Protein AF-A0A7J9GIR0-F1 (afdb_monomer_lite)

Foldseek 3Di:
DVVVVLVVVLVVVVLCCCCVVQVQPSVRWDWDADPVGFIFTPDDPRLPVQCPWGKEWEDDDNDIDMDIDSHDDDDDYDYDQDADDPDHLVVVLVVCLVVDDPVLNCVLVPQDDSSSSSVSSD

Radius of gyration: 18.82 Å; chains: 1; bounding box: 41×34×47 Å

pLDDT: mean 93.86, std 5.73, range [67.12, 98.5]

Structure (mmCIF, N/CA/C/O backbone):
data_AF-A0A7J9GIR0-F1
#
_entry.id   AF-A0A7J9GIR0-F1
#
loop_
_atom_site.group_PDB
_atom_site.id
_atom_site.type_symbol
_atom_site.label_atom_id
_atom_site.label_alt_id
_atom_site.label_comp_id
_atom_site.label_asym_id
_atom_site.label_entity_id
_atom_site.label_seq_id
_atom_site.pdbx_PDB_ins_code
_atom_site.Cartn_x
_atom_site.Cartn_y
_atom_site.Cartn_z
_atom_site.occupancy
_atom_site.B_iso_or_equiv
_atom_site.auth_seq_id
_atom_site.auth_comp_id
_atom_site.auth_asym_id
_atom_site.auth_atom_id
_atom_site.pdbx_PDB_model_num
ATOM 1 N N . MET A 1 1 ? 4.321 -16.537 9.470 1.00 82.06 1 MET A N 1
ATOM 2 C CA . MET A 1 1 ? 4.408 -17.108 8.102 1.00 82.06 1 MET A CA 1
ATOM 3 C C . MET A 1 1 ? 3.673 -16.220 7.105 1.00 82.06 1 MET A C 1
ATOM 5 O O . MET A 1 1 ? 4.241 -15.949 6.056 1.00 82.06 1 MET A O 1
ATOM 9 N N . GLU A 1 2 ? 2.493 -15.703 7.462 1.00 93.06 2 GLU A N 1
ATOM 10 C CA . GLU A 1 2 ? 1.711 -14.793 6.609 1.00 93.06 2 GLU A CA 1
ATOM 11 C C . GLU A 1 2 ? 2.419 -13.475 6.258 1.00 93.06 2 GLU A C 1
ATOM 13 O O . GLU A 1 2 ? 2.456 -13.121 5.086 1.00 93.06 2 GLU A O 1
ATOM 18 N N . ASP A 1 3 ? 3.111 -12.809 7.193 1.00 93.19 3 ASP A N 1
ATOM 19 C CA . ASP A 1 3 ? 3.854 -11.574 6.855 1.00 93.19 3 ASP A CA 1
ATOM 20 C C . ASP A 1 3 ? 4.937 -11.792 5.798 1.00 93.19 3 ASP A C 1
ATOM 22 O O . ASP A 1 3 ? 5.136 -10.966 4.913 1.00 93.19 3 ASP A O 1
ATOM 26 N N . ARG A 1 4 ? 5.612 -12.948 5.838 1.00 96.06 4 ARG A N 1
ATOM 27 C CA . ARG A 1 4 ? 6.613 -13.305 4.823 1.00 96.06 4 ARG A CA 1
ATOM 28 C C . ARG A 1 4 ? 5.970 -13.501 3.452 1.00 96.06 4 ARG A C 1
ATOM 30 O O . ARG A 1 4 ? 6.585 -13.144 2.453 1.00 96.06 4 ARG A O 1
ATOM 37 N N . LYS A 1 5 ? 4.753 -14.057 3.402 1.00 97.38 5 LYS A N 1
ATOM 38 C CA . LYS A 1 5 ? 3.989 -14.189 2.155 1.00 97.38 5 LYS A CA 1
ATOM 39 C C . LYS A 1 5 ? 3.569 -12.817 1.641 1.00 97.38 5 LYS A C 1
ATOM 41 O O . LYS A 1 5 ? 3.834 -12.529 0.482 1.00 97.38 5 LYS A O 1
ATOM 46 N N . ARG A 1 6 ? 3.006 -11.951 2.491 1.00 96.75 6 ARG A N 1
ATOM 47 C CA . ARG A 1 6 ? 2.614 -10.583 2.107 1.00 96.75 6 ARG A CA 1
ATOM 48 C C . ARG A 1 6 ? 3.797 -9.765 1.596 1.00 96.75 6 ARG A C 1
ATOM 50 O O . ARG A 1 6 ? 3.695 -9.149 0.541 1.00 96.75 6 ARG A O 1
ATOM 57 N N . ALA A 1 7 ? 4.941 -9.831 2.275 1.00 95.94 7 ALA A N 1
ATOM 58 C CA . ALA A 1 7 ? 6.165 -9.168 1.832 1.00 95.94 7 ALA A CA 1
ATOM 59 C C . ALA A 1 7 ? 6.659 -9.699 0.473 1.00 95.94 7 ALA A C 1
ATOM 61 O O . ALA A 1 7 ? 7.048 -8.914 -0.390 1.00 95.94 7 ALA A O 1
ATOM 62 N N . LEU A 1 8 ? 6.608 -11.019 0.255 1.00 97.69 8 LEU A N 1
ATOM 63 C CA . LEU A 1 8 ? 6.968 -11.621 -1.031 1.00 97.69 8 LEU A CA 1
ATOM 64 C C . LEU A 1 8 ? 5.995 -11.212 -2.143 1.00 97.69 8 LEU A C 1
ATOM 66 O O . LEU A 1 8 ? 6.435 -10.812 -3.213 1.00 97.69 8 LEU A O 1
ATOM 70 N N . VAL A 1 9 ? 4.686 -11.276 -1.897 1.00 98.12 9 VAL A N 1
ATOM 71 C CA . VAL A 1 9 ? 3.662 -10.862 -2.868 1.00 98.12 9 VAL A CA 1
ATOM 72 C C . VAL A 1 9 ? 3.797 -9.374 -3.189 1.00 98.12 9 VAL A C 1
ATOM 74 O O . VAL A 1 9 ? 3.735 -9.007 -4.355 1.00 98.12 9 VAL A O 1
ATOM 77 N N . SER A 1 10 ? 4.075 -8.526 -2.196 1.00 97.56 10 SER A N 1
ATOM 78 C CA . SER A 1 10 ? 4.350 -7.099 -2.402 1.00 97.56 10 SER A CA 1
ATOM 79 C C . SER A 1 10 ? 5.535 -6.884 -3.342 1.00 97.56 10 SER A C 1
ATOM 81 O O . SER A 1 10 ? 5.458 -6.047 -4.238 1.00 97.56 10 SER A O 1
ATOM 83 N N . LEU A 1 11 ? 6.611 -7.662 -3.189 1.00 97.62 11 LEU A N 1
ATOM 84 C CA . LEU A 1 11 ? 7.751 -7.620 -4.103 1.00 97.62 11 LEU A CA 1
ATOM 85 C C . LEU A 1 11 ? 7.351 -8.069 -5.515 1.00 97.62 11 LEU A C 1
ATOM 87 O O . LEU A 1 11 ? 7.633 -7.367 -6.480 1.00 97.62 11 LEU A O 1
ATOM 91 N N . LEU A 1 12 ? 6.661 -9.206 -5.638 1.00 98.31 12 LEU A N 1
ATOM 92 C CA . LEU A 1 12 ? 6.227 -9.738 -6.933 1.00 98.31 12 LEU A CA 1
ATOM 93 C C . LEU A 1 12 ? 5.309 -8.759 -7.674 1.00 98.31 12 LEU A C 1
ATOM 95 O O . LEU A 1 12 ? 5.490 -8.560 -8.870 1.00 98.31 12 LEU A O 1
ATOM 99 N N . LEU A 1 13 ? 4.380 -8.102 -6.976 1.00 98.44 13 LEU A N 1
ATOM 100 C CA . LEU A 1 13 ? 3.503 -7.088 -7.563 1.00 98.44 13 LEU A CA 1
ATOM 101 C C . LEU A 1 13 ? 4.287 -5.903 -8.125 1.00 98.44 13 LEU A C 1
ATOM 103 O O . LEU A 1 13 ? 3.963 -5.436 -9.210 1.00 98.44 13 LEU A O 1
ATOM 107 N N . GLN A 1 14 ? 5.332 -5.445 -7.434 1.00 98.12 14 GLN A N 1
ATOM 108 C CA . GLN A 1 14 ? 6.164 -4.343 -7.922 1.00 98.12 14 GLN A CA 1
ATOM 109 C C . GLN A 1 14 ? 6.906 -4.717 -9.210 1.00 98.12 14 GLN A C 1
ATOM 111 O O . GLN A 1 14 ? 6.876 -3.959 -10.176 1.00 98.12 14 GLN A O 1
ATOM 116 N N . TYR A 1 15 ? 7.534 -5.896 -9.253 1.00 98.00 15 TYR A N 1
ATOM 117 C CA . TYR A 1 15 ? 8.234 -6.363 -10.455 1.00 98.00 15 TYR A CA 1
ATOM 118 C C . TYR A 1 15 ? 7.266 -6.616 -11.615 1.00 98.00 15 TYR A C 1
ATOM 120 O O . TYR A 1 15 ? 7.547 -6.211 -12.739 1.00 98.00 15 TYR A O 1
ATOM 128 N N . THR A 1 16 ? 6.118 -7.246 -11.353 1.00 98.38 16 THR A N 1
ATOM 129 C CA . THR A 1 16 ? 5.089 -7.487 -12.373 1.00 98.38 16 THR A CA 1
ATOM 130 C C . THR A 1 16 ? 4.524 -6.180 -12.910 1.00 98.38 16 THR A C 1
ATOM 132 O O . THR A 1 16 ? 4.445 -6.022 -14.118 1.00 98.38 16 THR A O 1
ATOM 135 N N . LEU A 1 17 ? 4.205 -5.210 -12.049 1.00 97.50 17 LEU A N 1
ATOM 136 C CA . LEU A 1 17 ? 3.735 -3.893 -12.478 1.00 97.50 17 LEU A CA 1
ATOM 137 C C . LEU A 1 17 ? 4.737 -3.224 -13.428 1.00 97.50 17 LEU A C 1
ATOM 139 O O . LEU A 1 17 ? 4.356 -2.755 -14.496 1.00 97.50 17 LEU A O 1
ATOM 143 N N . VAL A 1 18 ? 6.013 -3.181 -13.040 1.00 95.56 18 VAL A N 1
ATOM 144 C CA . VAL A 1 18 ? 7.068 -2.564 -13.853 1.00 95.56 18 VAL A CA 1
ATOM 145 C C . VAL A 1 18 ? 7.219 -3.288 -15.192 1.00 95.56 18 VAL A C 1
ATOM 147 O O . VAL A 1 18 ? 7.315 -2.634 -16.228 1.00 95.56 18 VAL A O 1
ATOM 150 N N . HIS A 1 19 ? 7.204 -4.621 -15.188 1.00 95.62 19 HIS A N 1
ATOM 151 C CA . HIS A 1 19 ? 7.306 -5.412 -16.410 1.00 95.62 19 HIS A CA 1
ATOM 152 C C . HIS A 1 19 ? 6.123 -5.169 -17.357 1.00 95.62 19 HIS A C 1
ATOM 154 O O . HIS A 1 19 ? 6.329 -4.856 -18.526 1.00 95.62 19 HIS A O 1
ATOM 160 N N . GLU A 1 20 ? 4.896 -5.269 -16.848 1.00 95.88 20 GLU A N 1
ATOM 161 C CA . GLU A 1 20 ? 3.669 -5.192 -17.647 1.00 95.88 20 GLU A CA 1
ATOM 162 C C . GLU A 1 20 ? 3.389 -3.772 -18.159 1.00 95.88 20 GLU A C 1
ATOM 164 O O . GLU A 1 20 ? 2.939 -3.601 -19.289 1.00 95.88 20 GLU A O 1
ATOM 169 N N . VAL A 1 21 ? 3.664 -2.738 -17.354 1.00 93.38 21 VAL A N 1
ATOM 170 C CA . VAL A 1 21 ? 3.352 -1.343 -17.717 1.00 93.38 21 VAL A CA 1
ATOM 171 C C . VAL A 1 21 ? 4.473 -0.689 -18.522 1.00 93.38 21 VAL A C 1
ATOM 173 O O . VAL A 1 21 ? 4.194 0.068 -19.449 1.00 93.38 21 VAL A O 1
ATOM 176 N N . LEU A 1 22 ? 5.738 -0.958 -18.181 1.00 92.38 22 LEU A N 1
ATOM 177 C CA . LEU A 1 22 ? 6.895 -0.292 -18.797 1.00 92.38 22 LEU A CA 1
ATOM 178 C C . LEU A 1 22 ? 7.648 -1.180 -19.796 1.00 92.38 22 LEU A C 1
ATOM 180 O O . LEU A 1 22 ? 8.572 -0.708 -20.456 1.00 92.38 22 LEU A O 1
ATOM 184 N N . GLY A 1 23 ? 7.302 -2.465 -19.898 1.00 91.69 23 GLY A N 1
ATOM 185 C CA . GLY A 1 23 ? 7.958 -3.409 -20.805 1.00 91.69 23 GLY A CA 1
ATOM 186 C C . GLY A 1 23 ? 9.405 -3.746 -20.427 1.00 91.69 23 GLY A C 1
ATOM 187 O O . GLY A 1 23 ? 10.135 -4.301 -21.248 1.00 91.69 23 GLY A O 1
ATOM 188 N N . ILE A 1 24 ? 9.849 -3.410 -19.210 1.00 92.94 24 ILE A N 1
ATOM 189 C CA . ILE A 1 24 ? 11.227 -3.657 -18.763 1.00 92.94 24 ILE A CA 1
ATOM 190 C C . ILE A 1 24 ? 11.384 -5.154 -18.450 1.00 92.94 24 ILE A 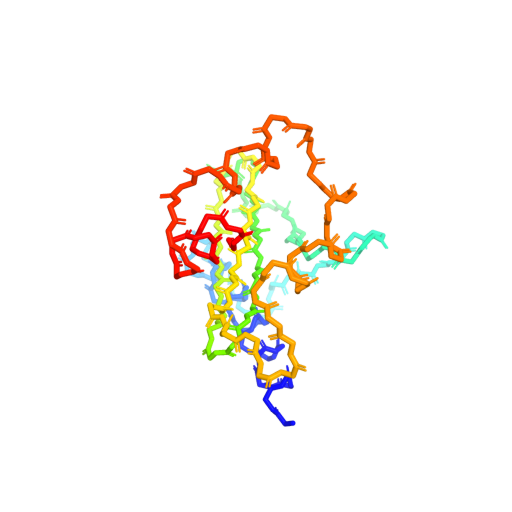C 1
ATOM 192 O O . ILE A 1 24 ? 10.620 -5.677 -17.636 1.00 92.94 24 ILE A O 1
ATOM 196 N N . PRO A 1 25 ? 12.350 -5.876 -19.046 1.00 93.69 25 PRO A N 1
ATOM 197 C CA . PRO A 1 25 ? 12.596 -7.279 -18.715 1.00 93.69 25 PRO A CA 1
ATOM 198 C C . PRO A 1 25 ? 12.945 -7.463 -17.233 1.00 93.69 25 PRO A C 1
ATOM 200 O O . PRO A 1 25 ? 13.724 -6.689 -16.689 1.00 93.69 25 PRO A O 1
ATOM 203 N N . TYR A 1 26 ? 12.441 -8.523 -16.586 1.00 95.00 26 TYR A N 1
ATOM 204 C CA . TYR A 1 26 ? 12.677 -8.772 -15.152 1.00 95.00 26 TYR 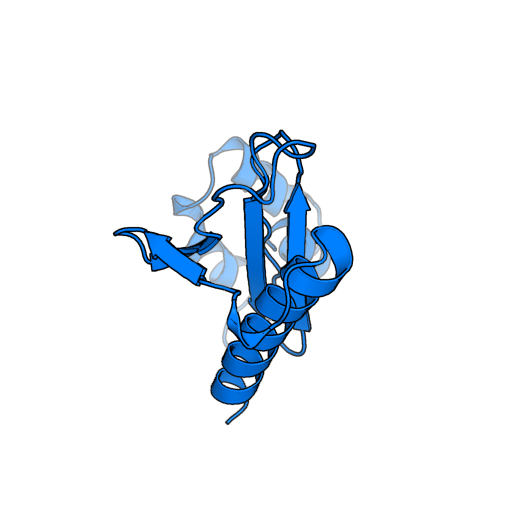A CA 1
ATOM 205 C C . TYR A 1 26 ? 14.140 -8.640 -14.678 1.00 95.00 26 TYR A C 1
ATOM 207 O O . TYR A 1 26 ? 14.340 -8.046 -13.620 1.00 95.00 26 TYR A O 1
ATOM 215 N N . PRO A 1 27 ? 15.164 -9.142 -15.405 1.00 95.06 27 PRO A N 1
ATOM 216 C CA . PRO A 1 27 ? 16.563 -8.997 -14.987 1.00 95.06 27 PRO A CA 1
ATOM 217 C C . PRO A 1 27 ? 17.072 -7.550 -14.958 1.00 95.06 27 PRO A C 1
ATOM 219 O O . PRO A 1 27 ? 18.043 -7.271 -14.260 1.00 95.06 27 PRO A O 1
ATOM 222 N N . ASP A 1 28 ? 16.420 -6.652 -15.698 1.00 92.94 28 ASP A N 1
ATOM 223 C CA . ASP A 1 28 ? 16.801 -5.245 -15.839 1.00 92.94 28 ASP A CA 1
ATOM 224 C C . ASP A 1 28 ? 16.015 -4.331 -14.876 1.00 92.94 28 ASP A C 1
ATOM 226 O O . ASP A 1 28 ? 16.265 -3.126 -14.809 1.00 92.94 28 ASP A O 1
ATOM 230 N N . ILE A 1 29 ? 15.060 -4.884 -14.117 1.00 93.88 29 ILE A N 1
ATOM 231 C CA . ILE A 1 29 ? 14.266 -4.136 -13.137 1.00 93.88 29 ILE A CA 1
ATOM 232 C C . ILE A 1 29 ? 15.104 -3.881 -11.880 1.00 93.88 29 ILE A C 1
ATOM 234 O O . ILE A 1 29 ? 15.448 -4.807 -11.145 1.00 93.88 29 ILE A O 1
ATOM 238 N N . VAL A 1 30 ? 15.358 -2.603 -11.588 1.00 94.25 30 VAL A N 1
ATOM 239 C CA . VAL A 1 30 ? 16.050 -2.157 -10.370 1.00 94.25 30 VAL A CA 1
ATOM 240 C C . VAL A 1 30 ? 15.096 -1.339 -9.505 1.00 94.25 30 VAL A C 1
ATOM 242 O O . VAL A 1 30 ? 14.752 -0.200 -9.824 1.00 94.25 30 VAL A O 1
ATOM 245 N N . ILE A 1 31 ? 14.666 -1.930 -8.390 1.00 95.69 31 ILE A N 1
ATOM 246 C CA . ILE A 1 31 ? 13.822 -1.269 -7.390 1.00 95.69 31 ILE A CA 1
ATOM 247 C C . ILE A 1 31 ? 14.667 -0.967 -6.157 1.00 95.69 31 ILE A C 1
ATOM 249 O O . ILE A 1 31 ? 15.102 -1.877 -5.448 1.00 95.69 31 ILE A O 1
ATOM 253 N N . ASN A 1 32 ? 14.858 0.320 -5.893 1.00 95.56 32 ASN A N 1
ATOM 254 C CA . ASN A 1 32 ? 15.583 0.829 -4.736 1.00 95.56 32 ASN A CA 1
ATOM 255 C C . ASN A 1 32 ? 14.607 1.261 -3.636 1.00 95.56 32 ASN A C 1
ATOM 257 O O . ASN A 1 32 ? 13.388 1.200 -3.798 1.00 95.56 32 ASN A O 1
ATOM 261 N N . ARG A 1 33 ? 15.140 1.688 -2.489 1.00 96.25 33 ARG A N 1
ATOM 262 C CA . ARG A 1 33 ? 14.353 2.239 -1.379 1.00 96.25 33 ARG A CA 1
ATOM 263 C C . ARG A 1 33 ? 14.850 3.624 -0.998 1.00 96.25 33 ARG A C 1
ATOM 265 O O . ARG A 1 33 ? 16.053 3.874 -1.036 1.00 96.25 33 ARG A O 1
ATOM 272 N N . THR A 1 34 ? 13.926 4.513 -0.639 1.00 94.94 34 THR A N 1
ATOM 273 C CA . THR A 1 34 ? 14.269 5.812 -0.045 1.00 94.94 34 THR A CA 1
ATOM 274 C C . THR A 1 34 ? 14.893 5.622 1.340 1.00 94.94 34 THR A C 1
ATOM 276 O O . THR A 1 34 ? 14.904 4.510 1.878 1.00 94.94 34 THR A O 1
ATOM 279 N N . LEU A 1 35 ? 15.380 6.709 1.945 1.00 96.56 35 LEU A N 1
ATOM 280 C CA . LEU A 1 35 ? 15.915 6.696 3.310 1.00 96.56 35 LEU A CA 1
ATOM 281 C C . LEU A 1 35 ? 14.875 6.192 4.330 1.00 96.56 35 LEU A C 1
ATOM 283 O O . LEU A 1 35 ? 15.211 5.476 5.268 1.00 96.56 35 LEU A O 1
ATOM 287 N N . GLU A 1 36 ? 13.606 6.515 4.099 1.00 96.25 36 GLU A N 1
ATOM 288 C CA . GLU A 1 36 ? 12.440 6.129 4.900 1.00 96.25 36 GLU A CA 1
ATOM 289 C C . GLU A 1 36 ? 11.900 4.738 4.523 1.00 96.25 36 GLU A C 1
ATOM 291 O O . GLU A 1 36 ? 10.927 4.259 5.101 1.00 96.25 36 GLU A O 1
ATOM 296 N N . GLY A 1 37 ? 12.518 4.071 3.545 1.00 93.81 37 GLY A N 1
ATOM 297 C CA . GLY A 1 37 ? 12.202 2.700 3.160 1.00 93.81 37 GLY A CA 1
ATOM 298 C C . GLY A 1 37 ? 11.134 2.541 2.075 1.00 93.81 37 GLY A C 1
ATOM 299 O O . GLY A 1 37 ? 10.827 1.392 1.736 1.00 93.81 37 GLY A O 1
ATOM 300 N N . LYS A 1 38 ? 10.595 3.623 1.487 1.00 95.06 38 LYS A N 1
ATOM 301 C CA . LYS A 1 38 ? 9.612 3.533 0.386 1.00 95.06 38 LYS A CA 1
ATOM 302 C C . LYS A 1 38 ? 10.285 2.950 -0.866 1.00 95.06 38 LYS A C 1
ATOM 304 O O . LYS A 1 38 ? 11.307 3.494 -1.284 1.00 95.06 38 LYS A O 1
ATOM 309 N N . PRO A 1 39 ? 9.760 1.871 -1.476 1.00 96.75 39 PRO A N 1
ATOM 310 C CA . PRO A 1 39 ? 10.318 1.353 -2.718 1.00 96.75 39 PRO A CA 1
ATOM 311 C C . PRO A 1 39 ? 10.038 2.301 -3.891 1.00 96.75 39 PRO A C 1
ATOM 313 O O . PRO A 1 39 ? 8.963 2.897 -3.964 1.00 96.75 39 PRO A O 1
ATOM 316 N N . PHE A 1 40 ? 10.989 2.422 -4.812 1.00 94.94 40 PHE A N 1
ATOM 317 C CA . PHE A 1 40 ? 10.835 3.181 -6.051 1.00 94.94 40 PHE A CA 1
ATOM 318 C C . PHE A 1 40 ? 11.648 2.549 -7.185 1.00 94.94 40 PHE A C 1
ATOM 320 O O . PHE A 1 40 ? 12.691 1.935 -6.953 1.00 94.94 40 PHE A O 1
ATOM 327 N N . LEU A 1 41 ? 11.165 2.698 -8.419 1.00 94.62 41 LEU A N 1
ATOM 328 C CA . LEU A 1 41 ? 11.888 2.259 -9.610 1.00 94.62 41 LEU A CA 1
ATOM 329 C C . LEU A 1 41 ? 13.023 3.238 -9.917 1.00 94.62 41 LEU A C 1
ATOM 331 O O . LEU A 1 41 ? 12.788 4.443 -10.016 1.00 94.62 41 LEU A O 1
ATOM 335 N N . GLU A 1 42 ? 14.233 2.729 -10.141 1.00 87.06 42 GLU A N 1
ATOM 336 C CA . GLU A 1 42 ? 15.299 3.521 -10.756 1.00 87.06 42 GLU A CA 1
ATOM 337 C C . GLU A 1 42 ? 14.976 3.731 -12.240 1.00 87.06 42 GLU A C 1
ATOM 339 O O . GLU A 1 42 ? 15.303 2.946 -13.129 1.00 87.06 42 GLU A O 1
ATOM 344 N N . CYS A 1 43 ? 14.214 4.788 -12.483 1.00 72.62 43 CYS A N 1
ATOM 345 C CA . CYS A 1 43 ? 13.581 5.084 -13.753 1.00 72.62 43 CYS A CA 1
ATOM 346 C C . CYS A 1 43 ? 14.597 5.774 -14.679 1.00 72.62 43 CYS A C 1
ATOM 348 O O . CYS A 1 43 ? 14.794 6.987 -14.649 1.00 72.62 43 CYS A O 1
ATOM 350 N N . GLY A 1 44 ? 15.325 4.952 -15.441 1.00 69.81 44 GLY A N 1
ATOM 351 C CA . GLY A 1 44 ? 16.306 5.383 -16.438 1.00 69.81 44 GLY A CA 1
ATOM 352 C C . GLY A 1 44 ? 15.670 5.713 -17.795 1.00 69.81 44 GLY A C 1
ATOM 353 O O . GLY A 1 44 ? 14.650 6.384 -17.893 1.00 69.81 44 GLY A O 1
ATOM 354 N N . ARG A 1 45 ? 16.254 5.196 -18.882 1.00 67.12 45 ARG A N 1
ATOM 355 C CA . ARG A 1 45 ? 15.817 5.445 -20.275 1.00 67.12 45 ARG A CA 1
ATOM 356 C C . ARG A 1 45 ? 14.477 4.787 -20.661 1.00 67.12 45 ARG A C 1
ATOM 358 O O . ARG A 1 45 ? 14.146 4.760 -21.837 1.00 67.12 45 ARG A O 1
ATOM 365 N N . PHE A 1 46 ? 13.745 4.197 -19.723 1.00 70.88 46 PHE A N 1
ATOM 366 C CA . PHE A 1 46 ? 12.560 3.382 -20.021 1.00 70.88 46 PHE A CA 1
ATOM 367 C C . PHE A 1 46 ? 11.236 4.109 -19.772 1.00 70.88 46 PHE A C 1
ATOM 369 O O . PHE A 1 46 ? 10.200 3.658 -20.240 1.00 70.88 46 PHE A O 1
ATOM 376 N N . CYS A 1 47 ? 11.252 5.246 -19.075 1.00 75.75 47 CYS A N 1
ATOM 377 C CA . CYS A 1 47 ? 10.030 5.916 -18.631 1.00 75.75 47 CYS A CA 1
ATOM 378 C C . CYS A 1 47 ? 9.698 7.195 -19.418 1.00 75.75 47 CYS A C 1
ATOM 380 O O . CYS A 1 47 ? 9.105 8.114 -18.860 1.00 75.75 47 CYS A O 1
ATOM 382 N N . PHE A 1 48 ? 10.107 7.316 -20.686 1.00 77.62 48 PHE A N 1
ATOM 383 C CA . PHE A 1 48 ? 9.912 8.564 -21.442 1.00 77.62 48 PHE A CA 1
ATOM 384 C C . PHE A 1 48 ? 8.437 8.986 -21.548 1.00 77.62 48 PHE A C 1
ATOM 386 O O . PHE A 1 48 ? 8.144 10.177 -21.467 1.00 77.62 48 PHE A O 1
ATOM 393 N N . ASP A 1 49 ? 7.523 8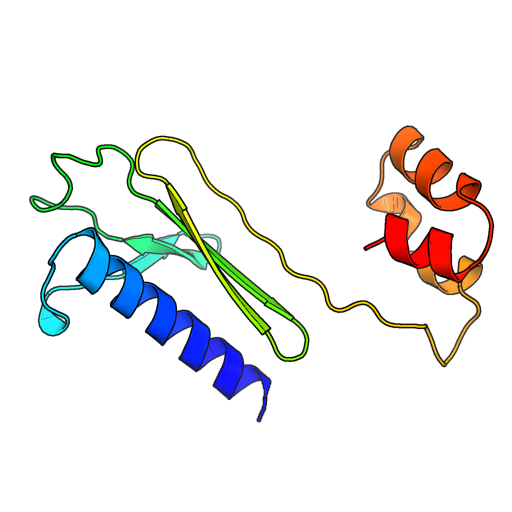.018 -21.648 1.00 85.44 49 ASP A N 1
ATOM 394 C CA . ASP A 1 49 ? 6.076 8.261 -21.717 1.00 85.44 49 ASP A CA 1
ATOM 395 C C . ASP A 1 49 ? 5.430 8.476 -20.331 1.00 85.44 49 ASP A C 1
ATOM 397 O O . ASP A 1 49 ? 4.286 8.920 -20.233 1.00 85.44 49 ASP A O 1
ATOM 401 N N . PHE A 1 50 ? 6.169 8.203 -19.249 1.00 90.12 50 PHE A N 1
ATOM 402 C CA . PHE A 1 50 ? 5.698 8.250 -17.863 1.00 90.12 50 PHE A CA 1
ATOM 403 C C . PHE A 1 50 ? 6.693 9.030 -16.986 1.00 90.12 50 PHE A C 1
ATOM 405 O O . PHE A 1 50 ? 7.442 8.444 -16.198 1.00 90.12 50 PHE A O 1
ATOM 412 N N . PRO A 1 51 ? 6.736 10.366 -17.130 1.00 87.25 51 PRO A N 1
ATOM 413 C CA . PRO A 1 51 ? 7.820 11.204 -16.614 1.00 87.25 51 PRO A CA 1
ATOM 414 C C . PRO A 1 51 ? 7.957 11.188 -15.087 1.00 87.25 51 PRO A C 1
ATOM 416 O O . PRO A 1 51 ? 9.013 11.546 -14.571 1.00 87.25 51 PRO A O 1
ATOM 419 N N . ASN A 1 52 ? 6.910 10.789 -14.363 1.00 90.50 52 ASN A N 1
ATOM 420 C CA . ASN A 1 52 ? 6.945 10.601 -12.918 1.00 90.50 52 ASN A CA 1
ATOM 421 C C . ASN A 1 52 ? 6.283 9.273 -12.531 1.00 90.50 52 ASN A C 1
ATOM 423 O O . ASN A 1 52 ? 5.487 9.214 -11.591 1.00 90.50 52 ASN A O 1
ATOM 427 N N . PHE A 1 53 ? 6.585 8.205 -13.278 1.00 93.88 53 PHE A N 1
ATOM 428 C CA . PHE A 1 53 ? 6.106 6.875 -12.926 1.00 93.88 53 PHE A CA 1
ATOM 429 C C . PHE A 1 53 ? 6.493 6.537 -11.485 1.00 93.88 53 PHE A C 1
ATOM 431 O O . PHE A 1 53 ? 7.673 6.471 -11.133 1.00 93.88 53 PHE A O 1
ATOM 438 N N . ASN A 1 54 ? 5.493 6.306 -10.647 1.00 95.44 54 ASN A N 1
ATOM 439 C CA . ASN A 1 54 ? 5.690 5.909 -9.263 1.00 95.44 54 ASN A CA 1
ATOM 440 C C . ASN A 1 54 ? 4.601 4.935 -8.829 1.00 95.44 54 ASN A C 1
ATOM 442 O O . ASN A 1 54 ? 3.547 4.826 -9.454 1.00 95.44 54 ASN A O 1
ATOM 446 N N . PHE A 1 55 ? 4.875 4.215 -7.748 1.00 97.56 55 PHE A N 1
ATOM 447 C CA . PHE A 1 55 ? 3.941 3.262 -7.177 1.00 97.56 55 PHE A CA 1
ATOM 448 C C . PHE A 1 55 ? 3.992 3.273 -5.654 1.00 97.56 55 PHE A C 1
ATOM 450 O O . PHE A 1 55 ? 4.944 3.752 -5.025 1.00 97.56 55 PHE A O 1
ATOM 457 N N . ASN A 1 56 ? 2.950 2.715 -5.054 1.00 98.44 56 ASN A N 1
ATOM 458 C CA . ASN A 1 56 ? 2.882 2.465 -3.629 1.00 98.44 56 ASN A CA 1
ATOM 459 C C . ASN A 1 56 ? 2.213 1.117 -3.359 1.00 98.44 56 ASN A C 1
ATOM 461 O O . ASN A 1 56 ? 1.367 0.666 -4.130 1.00 98.44 56 ASN A O 1
ATOM 465 N N . VAL A 1 57 ? 2.643 0.464 -2.283 1.00 97.81 57 VAL A N 1
ATOM 466 C CA . VAL A 1 57 ? 2.172 -0.858 -1.873 1.00 97.81 57 VAL A CA 1
ATOM 467 C C . VAL A 1 57 ? 1.716 -0.793 -0.427 1.00 97.81 57 VAL A C 1
ATOM 469 O O . VAL A 1 57 ? 2.404 -0.196 0.399 1.00 97.81 57 VAL A O 1
ATOM 472 N N . SER A 1 58 ? 0.611 -1.463 -0.124 1.00 97.94 58 SER A N 1
ATOM 473 C CA . SER A 1 58 ? 0.174 -1.717 1.249 1.00 97.94 58 SER A CA 1
ATOM 474 C C . SER A 1 58 ? -0.317 -3.156 1.381 1.00 97.94 58 SER A C 1
ATOM 476 O O . SER A 1 58 ? -0.631 -3.827 0.390 1.00 97.94 58 SER A O 1
ATOM 478 N N . HIS A 1 59 ? -0.299 -3.671 2.603 1.00 96.81 59 HIS A N 1
ATOM 479 C CA . HIS A 1 59 ? -0.781 -5.004 2.919 1.00 96.81 59 HIS A CA 1
ATOM 480 C C . HIS A 1 59 ? -1.389 -5.046 4.318 1.00 96.81 59 HIS A C 1
ATOM 482 O O . HIS A 1 59 ? -0.767 -4.625 5.293 1.00 96.81 59 HIS A O 1
ATOM 488 N N . HIS A 1 60 ? -2.563 -5.651 4.445 1.00 95.50 60 HIS A N 1
ATOM 489 C CA . HIS A 1 60 ? -3.165 -5.949 5.738 1.00 95.50 60 HIS A CA 1
ATOM 490 C C . HIS A 1 60 ? -4.184 -7.083 5.578 1.00 95.50 60 HIS A C 1
ATOM 492 O O . HIS A 1 60 ? -4.769 -7.259 4.509 1.00 95.50 60 HIS A O 1
ATOM 498 N N . GLY A 1 61 ? -4.353 -7.900 6.622 1.00 93.81 61 GLY A N 1
ATOM 499 C CA . GLY A 1 61 ? -5.165 -9.114 6.550 1.00 93.81 61 GLY A CA 1
ATOM 500 C C . GLY A 1 61 ? -4.689 -10.041 5.429 1.00 93.81 61 GLY A C 1
ATOM 501 O O . GLY A 1 61 ? -3.496 -10.339 5.319 1.00 93.81 61 GLY A O 1
ATOM 502 N N . ASP A 1 62 ? -5.617 -10.458 4.578 1.00 95.25 62 ASP A N 1
ATOM 503 C CA . ASP A 1 62 ? -5.363 -11.400 3.484 1.00 95.25 62 ASP A CA 1
ATOM 504 C C . ASP A 1 62 ? -4.977 -10.722 2.161 1.00 95.25 62 ASP A C 1
ATOM 506 O O . ASP A 1 62 ? -4.765 -11.396 1.152 1.00 95.25 62 ASP A O 1
ATOM 510 N N . TYR A 1 63 ? -4.853 -9.392 2.157 1.00 96.31 63 TYR A N 1
ATOM 511 C CA . TYR A 1 63 ? -4.649 -8.612 0.944 1.00 96.31 63 TYR A CA 1
ATOM 512 C C . TYR A 1 63 ? -3.266 -7.963 0.885 1.00 96.31 63 TYR A C 1
ATOM 514 O O . TYR A 1 63 ? -2.689 -7.523 1.884 1.00 96.31 63 TYR A O 1
ATOM 522 N N . VAL A 1 64 ? -2.753 -7.880 -0.341 1.00 98.00 64 VAL A N 1
ATOM 523 C CA . VAL A 1 64 ? -1.631 -7.030 -0.736 1.00 98.00 64 VAL A CA 1
ATOM 524 C C . VAL A 1 64 ? -2.095 -6.251 -1.952 1.00 98.00 64 VAL A C 1
ATOM 526 O O . VAL A 1 64 ? -2.554 -6.850 -2.924 1.00 98.00 64 VAL A O 1
ATOM 529 N N . ALA A 1 65 ? -1.981 -4.933 -1.899 1.00 98.12 65 ALA A N 1
ATOM 530 C CA . ALA A 1 65 ? -2.422 -4.052 -2.963 1.00 98.12 65 ALA A CA 1
ATOM 531 C C . ALA A 1 65 ? -1.253 -3.201 -3.469 1.00 98.12 65 ALA A C 1
ATOM 533 O O . ALA A 1 65 ? -0.320 -2.877 -2.727 1.00 98.12 65 ALA A O 1
ATOM 534 N N . ILE A 1 66 ? -1.302 -2.861 -4.755 1.00 98.50 66 ILE A N 1
ATOM 535 C CA . ILE A 1 66 ? -0.365 -1.955 -5.412 1.00 98.50 66 ILE A CA 1
ATOM 536 C C . ILE A 1 66 ? -1.156 -0.945 -6.238 1.00 98.50 66 ILE A C 1
ATOM 538 O O . ILE A 1 66 ? -2.126 -1.308 -6.902 1.00 98.50 66 ILE A O 1
ATOM 542 N N . ALA A 1 67 ? -0.732 0.312 -6.202 1.00 98.25 67 ALA A N 1
ATOM 543 C CA . ALA A 1 67 ? -1.232 1.367 -7.072 1.00 98.25 67 ALA A CA 1
ATOM 544 C C . ALA A 1 67 ? -0.052 2.069 -7.743 1.00 98.25 67 ALA A C 1
ATOM 546 O O . ALA A 1 67 ? 1.015 2.197 -7.139 1.00 98.25 67 ALA A O 1
ATOM 547 N N . SER A 1 68 ? -0.249 2.528 -8.977 1.00 97.00 68 SER A N 1
ATOM 548 C CA . SER A 1 68 ? 0.759 3.247 -9.753 1.00 97.00 68 SER A CA 1
ATOM 549 C C . SER A 1 68 ? 0.156 4.423 -10.493 1.00 97.00 68 SER A C 1
ATOM 551 O O . SER A 1 68 ? -0.977 4.334 -10.958 1.00 97.00 68 SER A O 1
ATOM 553 N N . GLU A 1 69 ? 0.945 5.473 -10.672 1.00 95.75 69 GLU A N 1
ATOM 554 C CA . GLU A 1 69 ? 0.561 6.672 -11.409 1.00 95.75 69 GLU A CA 1
ATOM 555 C C . GLU A 1 69 ? 1.702 7.106 -12.342 1.00 95.75 69 GLU A C 1
ATOM 557 O O . GLU A 1 69 ? 2.867 7.089 -11.929 1.00 95.75 69 GLU A O 1
ATOM 562 N N . PRO A 1 70 ? 1.404 7.498 -13.595 1.00 93.19 70 PRO A N 1
ATOM 563 C CA . PRO A 1 70 ? 2.418 7.938 -14.553 1.00 93.19 70 PRO A CA 1
ATOM 564 C C . PRO A 1 70 ? 2.948 9.356 -14.303 1.00 93.19 70 PRO A C 1
ATOM 566 O O . PRO A 1 70 ? 4.026 9.706 -14.796 1.00 93.19 70 PRO A O 1
ATOM 569 N N . LEU A 1 71 ? 2.177 10.188 -13.593 1.00 91.25 71 LEU A N 1
ATOM 570 C CA . LEU A 1 71 ? 2.467 11.612 -13.424 1.00 91.25 71 LEU A CA 1
ATOM 571 C C . LEU A 1 71 ? 2.256 12.095 -11.985 1.00 91.25 71 LEU A C 1
ATOM 573 O O . LEU A 1 71 ? 3.135 12.751 -11.427 1.00 91.25 71 LEU A O 1
ATOM 577 N N . CYS A 1 72 ? 1.102 11.811 -11.382 1.00 95.62 72 CYS A N 1
ATOM 578 C CA . CYS A 1 72 ? 0.795 12.252 -10.022 1.00 95.62 72 CYS A CA 1
ATOM 579 C C . CYS A 1 72 ? 1.478 11.361 -8.978 1.00 95.62 72 CYS A C 1
ATOM 581 O O . CYS A 1 72 ? 1.813 10.215 -9.252 1.00 95.62 72 CYS A O 1
ATOM 583 N N . LEU A 1 73 ? 1.688 11.866 -7.759 1.00 95.38 73 LEU A N 1
ATOM 584 C CA . LEU A 1 73 ? 2.151 11.011 -6.663 1.00 95.38 73 LEU A CA 1
ATOM 585 C C . LEU A 1 73 ? 1.001 10.140 -6.164 1.00 95.38 73 LEU A C 1
ATOM 587 O O . LEU A 1 73 ? -0.079 10.657 -5.881 1.00 95.38 73 LEU A O 1
ATOM 591 N N . VAL A 1 74 ? 1.264 8.842 -6.003 1.00 97.44 74 VAL A N 1
ATOM 592 C CA . VAL A 1 74 ? 0.303 7.896 -5.434 1.00 97.44 74 VAL A CA 1
ATOM 593 C C . VAL A 1 74 ? 0.752 7.389 -4.062 1.00 97.44 74 VAL A C 1
ATOM 595 O O . VAL A 1 74 ? 1.932 7.104 -3.811 1.00 97.44 74 VAL A O 1
ATOM 598 N N . GLY A 1 75 ? -0.226 7.292 -3.166 1.00 97.62 75 GLY A N 1
ATOM 599 C CA . GLY A 1 75 ? -0.164 6.603 -1.884 1.00 97.62 75 GLY A CA 1
ATOM 600 C C . GLY A 1 75 ? -1.374 5.682 -1.774 1.00 97.62 75 GLY A C 1
ATOM 601 O O . GLY A 1 75 ? -2.447 6.010 -2.274 1.00 97.62 75 GLY A O 1
ATOM 602 N N . LEU A 1 76 ? -1.181 4.517 -1.175 1.00 97.62 76 LEU A N 1
ATOM 603 C CA . LEU A 1 76 ? -2.191 3.485 -1.024 1.00 97.62 76 LEU A CA 1
ATOM 604 C C . LEU A 1 76 ? -2.033 2.887 0.363 1.00 97.62 76 LEU A C 1
ATOM 606 O O . LEU A 1 76 ? -0.943 2.433 0.706 1.00 97.62 76 LEU A O 1
ATOM 610 N N . ASP A 1 77 ? -3.127 2.820 1.107 1.00 97.50 77 ASP A N 1
ATOM 611 C CA . ASP A 1 77 ? -3.197 1.997 2.301 1.00 97.50 77 ASP A CA 1
ATOM 612 C C . ASP A 1 77 ? -4.410 1.074 2.241 1.00 97.50 77 ASP A C 1
ATOM 614 O O . ASP A 1 77 ? -5.440 1.427 1.664 1.00 97.50 77 ASP A O 1
ATOM 618 N N . ILE A 1 78 ? -4.256 -0.133 2.778 1.00 96.06 78 ILE A N 1
ATOM 619 C CA . ILE A 1 78 ? -5.351 -1.078 2.953 1.00 96.06 78 ILE A CA 1
ATOM 620 C C . ILE A 1 78 ? -5.373 -1.521 4.402 1.00 96.06 78 ILE A C 1
ATOM 622 O O . ILE A 1 78 ? -4.357 -1.947 4.951 1.00 96.06 78 ILE A O 1
ATOM 626 N N . VAL A 1 79 ? -6.551 -1.463 5.010 1.00 95.56 79 VAL A N 1
ATOM 627 C CA . VAL A 1 79 ? -6.741 -1.858 6.399 1.00 95.56 79 VAL A CA 1
ATOM 628 C C . VAL A 1 79 ? -7.826 -2.925 6.465 1.00 95.56 79 VAL A C 1
ATOM 630 O O . VAL A 1 79 ? -8.848 -2.842 5.793 1.00 95.56 79 VAL A O 1
ATOM 633 N N . ASN A 1 80 ? -7.573 -3.982 7.236 1.00 93.56 80 ASN A N 1
ATOM 634 C CA . ASN A 1 80 ? -8.561 -5.005 7.507 1.00 93.56 80 ASN A CA 1
ATOM 635 C C . ASN A 1 80 ? -9.489 -4.522 8.620 1.00 93.56 80 ASN A C 1
ATOM 637 O O . ASN A 1 80 ? -9.022 -4.203 9.714 1.00 93.56 80 ASN A O 1
ATOM 641 N N . PHE A 1 81 ? -10.788 -4.526 8.342 1.00 91.56 81 PHE A N 1
ATOM 642 C CA . PHE A 1 81 ? -11.813 -4.213 9.324 1.00 91.56 81 PHE A CA 1
ATOM 643 C C . PHE A 1 81 ? -11.826 -5.282 10.425 1.00 91.56 81 PHE A C 1
ATOM 645 O O . PHE A 1 81 ? -12.016 -6.468 10.143 1.00 91.56 81 PHE A O 1
ATOM 652 N N . MET A 1 82 ? -11.615 -4.872 11.676 1.00 90.75 82 MET A N 1
ATOM 653 C CA . MET A 1 82 ? -11.559 -5.771 12.830 1.00 90.75 82 MET A CA 1
ATOM 654 C C . MET A 1 82 ? -12.437 -5.252 13.967 1.00 90.75 82 MET A C 1
ATOM 656 O O . MET A 1 82 ? -12.386 -4.080 14.325 1.00 90.75 82 MET A O 1
ATOM 660 N N . ILE A 1 83 ? -13.206 -6.151 14.580 1.00 93.00 83 ILE A N 1
ATOM 661 C CA . ILE A 1 83 ? -13.964 -5.843 15.795 1.00 93.00 83 ILE A CA 1
ATOM 662 C C . ILE A 1 83 ? -13.059 -6.139 17.004 1.00 93.00 83 ILE A C 1
ATOM 664 O O . ILE A 1 83 ? -12.525 -7.249 17.087 1.00 93.00 83 ILE A O 1
ATOM 668 N N . PRO A 1 84 ? -12.858 -5.189 17.938 1.00 93.56 84 PRO A N 1
ATOM 669 C CA . PRO A 1 84 ? -12.038 -5.423 19.121 1.00 93.56 84 PRO A CA 1
ATOM 670 C C . PRO A 1 84 ? -12.672 -6.491 20.024 1.00 93.56 84 PRO A C 1
ATOM 672 O O . PRO A 1 84 ? -13.849 -6.422 20.365 1.00 93.56 84 PRO A O 1
ATOM 675 N N . GLU A 1 85 ? -11.880 -7.488 20.428 1.00 92.44 85 GLU A N 1
ATOM 676 C CA . GLU A 1 85 ? -12.362 -8.614 21.250 1.00 92.44 85 GLU A CA 1
ATOM 677 C C . GLU A 1 85 ? -12.154 -8.407 22.760 1.00 92.44 85 GLU A C 1
ATOM 679 O O . GLU A 1 85 ? -12.788 -9.077 23.574 1.00 92.44 85 GLU A O 1
ATOM 684 N N . LYS A 1 86 ? -11.221 -7.527 23.151 1.00 92.81 86 LYS A N 1
ATOM 685 C CA . LYS A 1 86 ? -10.745 -7.390 24.543 1.00 92.81 86 LYS A CA 1
ATOM 686 C C . LYS A 1 86 ? -11.285 -6.166 25.281 1.00 92.81 86 LYS A C 1
ATOM 688 O O . LYS A 1 86 ? -11.132 -6.089 26.495 1.00 92.81 86 LYS A O 1
ATOM 693 N N . GLU A 1 87 ? -11.873 -5.227 24.557 1.00 94.62 87 GLU A N 1
ATOM 694 C CA . GLU A 1 87 ? -12.382 -3.954 25.064 1.00 94.62 87 GLU A CA 1
ATOM 695 C C . GLU A 1 87 ? -13.591 -3.521 24.228 1.00 94.62 87 GLU A C 1
ATOM 697 O O . GLU A 1 87 ? -13.876 -4.110 23.180 1.00 94.62 87 GLU A O 1
ATOM 702 N N . THR A 1 88 ? -14.331 -2.519 24.693 1.00 95.12 88 THR A N 1
ATOM 703 C CA . THR A 1 88 ? -15.463 -1.979 23.932 1.00 95.12 88 THR A CA 1
ATOM 704 C C . THR A 1 88 ? -14.972 -1.118 22.766 1.00 95.12 88 THR A C 1
ATOM 706 O O . THR A 1 88 ? -13.870 -0.577 22.798 1.00 95.12 88 THR A O 1
ATOM 709 N N . VAL A 1 89 ? -15.799 -0.946 21.728 1.00 95.00 89 VAL A N 1
ATOM 710 C CA . VAL A 1 89 ? -15.441 -0.104 20.570 1.00 95.00 89 VAL A CA 1
ATOM 711 C C . VAL A 1 89 ? -15.019 1.315 20.974 1.00 95.00 89 VAL A C 1
ATOM 713 O O . VAL A 1 89 ? -13.954 1.730 20.523 1.00 95.00 89 VAL A O 1
ATOM 716 N N . PRO A 1 90 ? -15.753 2.042 21.844 1.00 93.75 90 PRO A N 1
ATOM 717 C CA . PRO A 1 90 ? -15.330 3.370 22.286 1.00 93.75 90 PRO A CA 1
ATOM 718 C C . PRO A 1 90 ? -13.971 3.377 22.996 1.00 93.75 90 PRO A C 1
ATOM 720 O O . PRO A 1 90 ? -13.168 4.269 22.743 1.00 93.75 90 PRO A O 1
ATOM 723 N N . GLU A 1 91 ? -13.695 2.388 23.854 1.00 95.25 91 GLU A N 1
ATOM 724 C CA . GLU A 1 91 ? -12.394 2.256 24.532 1.00 95.25 91 GLU A CA 1
ATOM 725 C C . GLU A 1 91 ? -11.268 2.018 23.518 1.00 95.25 91 GLU A C 1
ATOM 727 O O . GLU A 1 91 ? -10.255 2.718 23.555 1.00 95.25 91 GLU A O 1
ATOM 732 N N . TYR A 1 92 ? -11.495 1.118 22.554 1.00 95.94 92 TYR A N 1
ATOM 733 C CA . TYR A 1 92 ? -10.535 0.803 21.501 1.00 95.94 92 TYR A CA 1
ATOM 734 C C . TYR A 1 92 ? -10.162 2.037 20.678 1.00 95.94 92 TYR A C 1
ATOM 736 O O . TYR A 1 92 ? -8.978 2.371 20.585 1.00 95.94 92 TYR A O 1
ATOM 744 N N . ILE A 1 93 ? -11.150 2.737 20.106 1.00 95.44 93 ILE A N 1
ATOM 745 C CA . ILE A 1 93 ? -10.878 3.884 19.228 1.00 95.44 93 ILE A CA 1
ATOM 746 C C . ILE A 1 93 ? -10.271 5.056 20.001 1.00 95.44 93 ILE A C 1
ATOM 748 O O . ILE A 1 93 ? -9.464 5.801 19.448 1.00 95.44 93 ILE A O 1
ATOM 752 N N . GLN A 1 94 ? -10.611 5.223 21.286 1.00 95.81 94 GLN A N 1
ATOM 753 C CA . GLN A 1 94 ? -10.113 6.326 22.110 1.00 95.81 94 GLN A CA 1
ATOM 754 C C . GLN A 1 94 ? -8.585 6.301 22.235 1.00 95.81 94 GLN A C 1
ATOM 756 O O . GLN A 1 94 ? -7.966 7.363 22.329 1.00 95.81 94 GLN A O 1
ATOM 761 N N . ASN A 1 95 ? -7.967 5.118 22.159 1.00 95.44 95 ASN A N 1
ATOM 762 C CA . ASN A 1 95 ? -6.510 4.963 22.135 1.00 95.44 95 ASN A CA 1
ATOM 763 C C . ASN A 1 95 ? -5.847 5.653 20.927 1.00 95.44 95 ASN A C 1
ATOM 765 O O . ASN A 1 95 ? -4.649 5.930 20.961 1.00 95.44 95 ASN A O 1
ATOM 769 N N . PHE A 1 96 ? -6.616 5.953 19.877 1.00 95.50 96 PHE A N 1
ATOM 770 C CA . PHE A 1 96 ? -6.144 6.555 18.632 1.00 95.50 96 PHE A CA 1
ATOM 771 C C . PHE A 1 96 ? -6.545 8.023 18.471 1.00 95.50 96 PHE A C 1
ATOM 773 O O . PHE A 1 96 ? -6.187 8.637 17.469 1.00 95.50 96 PHE A O 1
ATOM 780 N N . SER A 1 97 ? -7.250 8.618 19.437 1.00 95.75 97 SER A N 1
ATOM 781 C CA . SER A 1 97 ? -7.828 9.959 19.280 1.00 95.75 97 SER A CA 1
ATOM 782 C C . SER A 1 97 ? -6.794 11.049 18.970 1.00 95.75 97 SER A C 1
ATOM 784 O O . SER A 1 97 ? -7.135 12.068 18.386 1.00 95.75 97 SER A O 1
ATOM 786 N N . SER A 1 98 ? -5.529 10.857 19.359 1.00 97.25 98 SER A N 1
ATOM 787 C CA . SER A 1 98 ? -4.435 11.796 19.080 1.00 97.25 98 SER A CA 1
ATOM 788 C C . SER A 1 98 ? -3.921 11.760 17.637 1.00 97.25 98 SER A C 1
ATOM 790 O O . SER A 1 98 ? -3.191 12.671 17.248 1.00 97.25 98 SER A O 1
ATOM 792 N N . TYR A 1 99 ? -4.278 10.739 16.851 1.00 97.12 99 TYR A N 1
ATOM 793 C CA . TYR A 1 99 ? -3.917 10.637 15.434 1.00 97.12 99 TYR A CA 1
ATOM 794 C C . TYR A 1 99 ? -4.907 11.347 14.505 1.00 97.12 99 TYR A C 1
ATOM 796 O O . TYR A 1 99 ? -4.585 11.555 13.339 1.00 97.12 99 TYR A O 1
ATOM 804 N N . PHE A 1 100 ? -6.072 11.748 15.021 1.00 97.50 100 PHE A N 1
ATOM 805 C CA . PHE A 1 100 ? -7.110 12.444 14.268 1.00 97.50 100 PHE A CA 1
ATOM 806 C C . PHE A 1 100 ? -7.187 13.915 14.668 1.00 97.50 100 PHE A C 1
ATOM 808 O O . PHE A 1 100 ? -6.959 14.293 15.821 1.00 97.50 100 PHE A O 1
ATOM 815 N N . SER A 1 101 ? -7.557 14.765 13.716 1.00 97.88 101 SER A N 1
ATOM 816 C CA . SER A 1 101 ? -8.017 16.116 14.029 1.00 97.88 101 SER A CA 1
ATOM 817 C C . SER A 1 101 ? -9.340 16.076 14.798 1.00 97.88 101 SER A C 1
ATOM 819 O O . SER A 1 101 ? -10.089 15.102 14.730 1.00 97.88 101 SER A O 1
ATOM 821 N N . SER A 1 102 ? -9.688 17.171 15.483 1.00 97.19 102 SER A N 1
ATOM 822 C CA . SER A 1 102 ? -10.973 17.262 16.192 1.00 97.19 102 SER A CA 1
ATOM 823 C C . SER A 1 102 ? -12.171 17.019 15.267 1.00 97.19 102 SER A C 1
ATOM 825 O O . SER A 1 102 ? -13.098 16.322 15.650 1.00 97.19 102 SER A O 1
ATOM 827 N N . SER A 1 103 ? -12.127 17.522 14.028 1.00 97.31 103 SER A N 1
ATOM 828 C CA . SER A 1 103 ? -13.209 17.334 13.054 1.00 97.31 103 SER A CA 1
ATOM 829 C C . SER A 1 103 ? -13.344 15.897 12.549 1.00 97.31 103 SER A C 1
ATOM 831 O O . SER A 1 103 ? -14.461 15.444 12.316 1.00 97.31 103 SER A O 1
ATOM 833 N N . GLU A 1 104 ? -12.232 15.183 12.360 1.00 97.75 104 GLU A N 1
ATOM 834 C CA . GLU A 1 104 ? -12.264 13.763 11.981 1.00 97.75 104 GLU A CA 1
ATOM 835 C C . GLU A 1 104 ? -12.774 12.922 13.147 1.00 97.75 104 GLU A C 1
ATOM 837 O O . GLU A 1 104 ? -13.652 12.082 12.967 1.00 97.75 104 GLU A O 1
ATOM 842 N N . TRP A 1 105 ? -12.289 13.210 14.356 1.00 97.31 105 TRP A N 1
ATOM 843 C CA . TRP A 1 105 ? -12.715 12.516 15.562 1.00 97.31 105 TRP A CA 1
ATOM 844 C C . TRP A 1 105 ? -14.215 12.674 15.821 1.00 97.31 105 TRP A C 1
ATOM 846 O O . TRP A 1 105 ? -14.912 11.675 15.985 1.00 97.31 105 TRP A O 1
ATOM 856 N N . ASP A 1 106 ? -14.728 13.907 15.780 1.00 96.12 106 ASP A N 1
ATOM 857 C CA . ASP A 1 106 ? -16.155 14.203 15.949 1.00 96.12 106 ASP A CA 1
ATOM 858 C C . ASP A 1 106 ? -17.015 13.456 14.919 1.00 96.12 106 ASP A C 1
ATOM 860 O O . ASP A 1 106 ? -18.112 12.983 15.227 1.00 96.12 106 ASP A O 1
ATOM 864 N N . ARG A 1 107 ? -16.512 13.311 13.689 1.00 96.19 107 ARG A N 1
ATOM 865 C CA . ARG A 1 107 ? -17.177 12.548 12.632 1.00 96.19 107 ARG A CA 1
ATOM 866 C C . ARG A 1 107 ? -17.196 11.047 12.934 1.00 96.19 107 ARG A C 1
ATOM 868 O O . ARG A 1 107 ? -18.267 10.451 12.869 1.00 96.19 107 ARG A O 1
ATOM 875 N N . ILE A 1 108 ? -16.066 10.464 13.334 1.00 96.25 108 ILE A N 1
ATOM 876 C CA .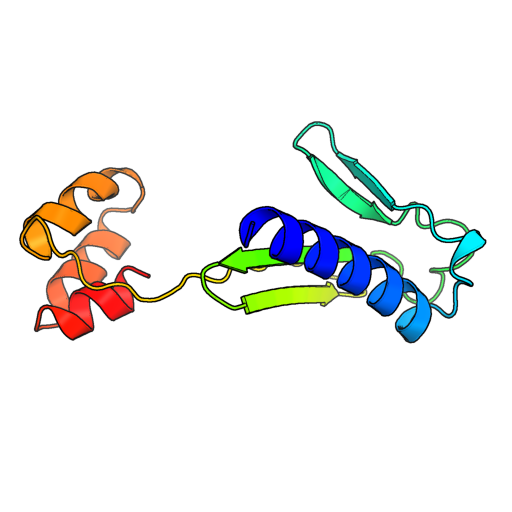 ILE A 1 108 ? -15.957 9.041 13.700 1.00 96.25 108 ILE A CA 1
ATOM 877 C C . ILE A 1 108 ? -16.910 8.686 14.847 1.00 96.25 108 ILE A C 1
ATOM 879 O O . ILE A 1 108 ? -17.574 7.655 14.802 1.00 96.25 108 ILE A O 1
ATOM 883 N N . ILE A 1 109 ? -17.026 9.533 15.873 1.00 94.94 109 ILE A N 1
ATOM 884 C CA . ILE A 1 109 ? -17.860 9.215 17.046 1.00 94.94 109 ILE A CA 1
ATOM 885 C C . ILE A 1 109 ? -19.351 9.542 16.865 1.00 94.94 109 ILE A C 1
ATOM 887 O O . ILE A 1 109 ? -20.154 9.184 17.726 1.00 94.94 109 ILE A O 1
ATOM 891 N N . SER A 1 110 ? -19.743 10.231 15.786 1.00 92.75 110 SER A N 1
ATOM 892 C CA . SER A 1 110 ? -21.130 10.685 15.571 1.00 92.75 110 SER A CA 1
ATOM 893 C C . SER A 1 110 ? -21.943 9.834 14.594 1.00 92.75 110 SER A C 1
ATOM 895 O O . SER A 1 110 ? -23.158 10.022 14.512 1.00 92.75 110 SER A O 1
ATOM 897 N N . VAL A 1 111 ? -21.318 8.887 13.885 1.00 86.06 111 VAL A N 1
ATOM 898 C CA . VAL A 1 111 ? -21.963 8.098 12.816 1.00 86.06 111 VAL A CA 1
ATOM 899 C C . VAL A 1 111 ? -23.035 7.111 13.291 1.00 86.06 111 VAL A C 1
ATOM 901 O O . VAL A 1 111 ? -23.847 6.698 12.471 1.00 86.06 111 VAL A O 1
ATOM 904 N N . GLY A 1 112 ? -23.130 6.822 14.594 1.00 85.88 112 GLY A N 1
ATOM 905 C CA . GLY A 1 112 ? -24.264 6.094 15.167 1.00 85.88 112 GLY A CA 1
ATOM 906 C C . GLY A 1 112 ? -23.845 4.926 16.047 1.00 85.88 112 GLY A C 1
ATOM 907 O O . GLY A 1 112 ? -23.492 5.117 17.212 1.00 85.88 112 GLY A O 1
ATOM 908 N N . ASN A 1 113 ? -23.966 3.706 15.524 1.00 93.19 113 ASN A N 1
ATOM 909 C C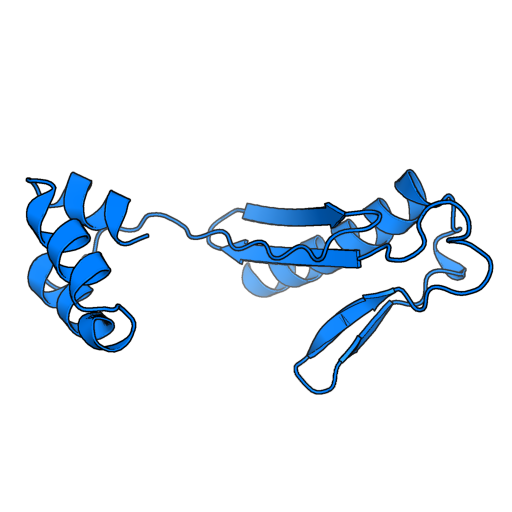A . ASN A 1 113 ? -23.688 2.482 16.278 1.00 93.19 113 ASN A CA 1
ATOM 910 C C . ASN A 1 113 ? -22.219 2.026 16.152 1.00 93.19 113 ASN A C 1
ATOM 912 O O . ASN A 1 113 ? -21.469 2.513 15.314 1.00 93.19 113 ASN A O 1
ATOM 916 N N . ASN A 1 114 ? -21.800 1.068 16.984 1.00 93.62 114 ASN A N 1
ATOM 917 C CA . ASN A 1 114 ? -20.403 0.619 17.056 1.00 93.62 114 ASN A CA 1
ATOM 918 C C . ASN A 1 114 ? -19.823 0.108 15.722 1.00 93.62 114 ASN A C 1
ATOM 920 O O . ASN A 1 114 ? -18.630 0.275 15.491 1.00 93.62 114 ASN A O 1
ATOM 924 N N . GLU A 1 115 ? -20.624 -0.529 14.867 1.00 93.50 115 GLU A N 1
ATOM 925 C CA . GLU A 1 115 ? -20.157 -1.028 13.567 1.00 93.50 115 GLU A CA 1
ATOM 926 C C . GLU A 1 115 ? -19.878 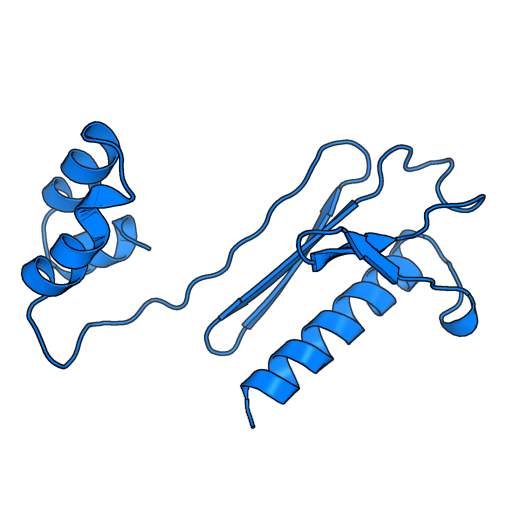0.130 12.603 1.00 93.50 115 GLU A C 1
ATOM 928 O O . GLU A 1 115 ? -18.836 0.155 11.955 1.00 93.50 115 GLU A O 1
ATOM 933 N N . GLU A 1 116 ? -20.762 1.130 12.582 1.00 94.69 116 GLU A N 1
ATOM 934 C CA . GLU A 1 116 ? -20.598 2.354 11.786 1.00 94.69 116 GLU A CA 1
ATOM 935 C C . GLU A 1 116 ? -19.398 3.177 12.268 1.00 94.69 116 GLU A C 1
ATOM 937 O O . GLU A 1 116 ? -18.615 3.660 11.456 1.00 94.69 116 GLU A O 1
ATOM 942 N N . VAL A 1 117 ? -19.205 3.277 13.587 1.00 95.56 117 VAL A N 1
ATOM 943 C CA . VAL A 1 117 ? -18.040 3.942 14.192 1.00 95.56 117 VAL A CA 1
ATOM 944 C C . VAL A 1 117 ? -16.736 3.265 13.767 1.00 95.56 117 VAL A C 1
ATOM 946 O O . VAL A 1 117 ? -15.795 3.950 13.377 1.00 95.56 117 VAL A O 1
ATOM 949 N N . LEU A 1 118 ? -16.665 1.929 13.810 1.00 95.62 118 LEU A N 1
ATOM 950 C CA . LEU A 1 118 ? -15.482 1.200 13.339 1.00 95.62 118 LEU A CA 1
ATOM 951 C C . LEU A 1 118 ? -15.268 1.365 11.832 1.00 95.62 118 LEU A C 1
ATOM 953 O O . LEU A 1 118 ? -14.124 1.429 11.395 1.00 95.62 118 LEU A O 1
ATOM 957 N N . ALA A 1 119 ? -16.344 1.425 11.045 1.00 94.50 119 ALA A N 1
ATOM 958 C CA . ALA A 1 119 ? -16.253 1.562 9.595 1.00 94.50 119 ALA A CA 1
ATOM 959 C C . ALA A 1 119 ? -15.742 2.942 9.171 1.00 94.50 119 ALA A C 1
ATOM 961 O O . ALA A 1 119 ? -15.057 3.032 8.163 1.00 94.50 119 ALA A O 1
ATOM 962 N N . GLU A 1 120 ? -16.057 3.990 9.934 1.00 95.44 120 GLU A N 1
ATOM 963 C CA . GLU A 1 120 ? -15.531 5.339 9.696 1.00 95.44 120 GLU A CA 1
ATOM 964 C C . GLU A 1 120 ? -14.127 5.537 10.295 1.00 95.44 120 GLU A C 1
ATOM 966 O O . GLU A 1 120 ? -13.375 6.398 9.848 1.00 95.44 120 GLU A O 1
ATOM 971 N N . PHE A 1 121 ? -13.779 4.769 11.333 1.00 95.50 121 PHE A N 1
ATOM 972 C CA . PHE A 1 121 ? -12.459 4.796 11.964 1.00 95.50 121 PHE A CA 1
ATOM 973 C C . PHE A 1 121 ? -11.353 4.195 11.080 1.00 95.50 121 PHE A C 1
ATOM 975 O O . PHE A 1 121 ? -10.225 4.693 11.115 1.00 95.50 121 PHE A O 1
ATOM 982 N N . TYR A 1 122 ? -11.659 3.113 10.355 1.00 94.00 122 TYR A N 1
ATOM 983 C CA . TYR A 1 122 ? -10.734 2.427 9.444 1.00 94.00 122 TYR A CA 1
ATOM 984 C C . TYR A 1 122 ? -10.671 3.084 8.064 1.00 94.00 122 TYR A C 1
ATOM 986 O O . TYR A 1 122 ? -9.545 3.138 7.518 1.00 94.00 122 TYR A O 1
#

Sequence (122 aa):
MEDRKRALVSLLLQYTLVHEVLGIPYPDIVINRTLEGKPFLECGRFCFDFPNFNFNVSHHGDYVAIASEPLCLVGLDIVNFMIPEKETVPEYIQNFSSYFSSSEWDRIISVGNNEEVLAEFY

Organism: NCBI:txid34285

Secondary structure (DSSP, 8-state):
-HHHHHHHHHHHHHHHHHHHHH---GGG--EEE-TT--EEE---TT-TT-TT-EEEEEEETTEEEEEEESSS------------SSS-HHHHHHTTGGGS-HHHHHHHHHSSSHHHHHHHH-

InterPro domains:
  IPR037143 4'-phosphopantetheinyl transferase domain superfamily [G3DSA:3.90.470.20] (1-104)
  IPR037143 4'-phosphopantetheinyl transferase domain superfamily [SSF56214] (2-65)
  IPR050559 Phosphopantetheinyl Transferase Superfamily [PTHR12215] (1-122)
  IPR055066 4'-phosphopantetheinyl transferase, N-terminal [PF22624] (2-70)